Protein AF-A0A938CBX5-F1 (afdb_monomer)

Solvent-accessible surface area (backbone atoms only — not comparable to full-atom values): 7940 Å² total; per-residue (Å²): 116,63,42,60,49,99,72,68,48,83,47,62,46,67,53,64,70,50,51,52,36,43,54,50,19,51,47,23,58,72,69,73,41,91,56,31,64,64,43,28,50,55,32,32,73,77,38,77,83,42,51,68,38,34,49,53,48,29,52,55,43,58,71,64,74,46,79,85,38,49,72,57,32,52,55,31,46,55,55,33,58,74,42,48,89,66,41,46,73,64,53,50,32,51,51,51,20,57,48,33,38,75,72,68,39,58,75,55,21,28,59,34,24,50,57,31,35,74,80,38,75,66,44,60,67,40,51,54,52,22,43,53,39,21,58,77,68,65,38,66,63,60,43,70,73,108

Nearest PDB structures (foldseek):
  1nzn-assembly1_A  TM=4.904E-01  e=1.937E-01  Homo sapiens
  8xwx-assembly1_B  TM=4.840E-01  e=2.146E-01  Homo sapiens
  4rg9-assembly1_A  TM=3.947E-01  e=1.288E-01  Homo sapiens
  2c0l-assembly1_A  TM=5.883E-01  e=1.492E+00  Homo sapiens
  5u1t-assembly1_A  TM=4.684E-01  e=7.640E+00  Saccharomyces cerevisiae S288C

Foldseek 3Di:
DFDAAPLRHTFLDPDPVLRVLLNVLLVCVVVVHDCSLVSLVVSCVVPVLGLSSLLSNLLVLLVVPDPVSLVVNVVSLVSNVVNVVSGDPLSVLSSVLSVCVNVVVLVVNLVSLVVSCVVVVSPSSSVVSSLVSCVVVVVPPSNVPD

Radius of gyration: 13.96 Å; Cα contacts (8 Å, |Δi|>4): 199; chains: 1; bounding box: 35×29×39 Å

pLDDT: mean 96.56, std 3.41, range [76.19, 98.81]

Sequence (146 aa):
MALSDSRGEPTSTSNRAALDGFEKALGELNAYVGDPLATINNVISADPSFVLGHLLKAHILLLSTERGAEPELKRTVEAAEALSNAANARERGHIRAVRTWLDGHYQGTPNLLEKVLIDHPRDLLALQIGHIGDFFVGDALSLRDR

Structure (mmCIF, N/CA/C/O backbone):
data_AF-A0A938CBX5-F1
#
_entry.id   AF-A0A938CBX5-F1
#
loop_
_atom_site.group_PDB
_atom_site.id
_atom_site.type_symbol
_atom_site.label_atom_id
_atom_site.label_alt_id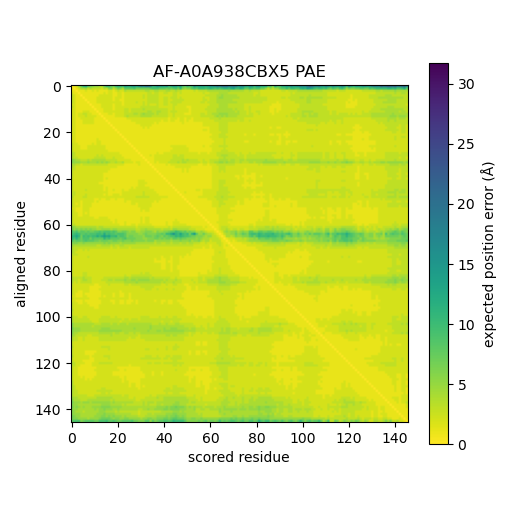
_atom_site.label_comp_id
_atom_site.label_asym_id
_atom_site.label_entity_id
_atom_site.label_seq_id
_atom_site.pdbx_PDB_ins_code
_atom_site.Cartn_x
_atom_site.Cartn_y
_atom_site.Cartn_z
_atom_site.occupancy
_atom_site.B_iso_or_equiv
_atom_site.auth_seq_id
_atom_site.auth_comp_id
_atom_site.auth_asym_id
_atom_site.auth_atom_id
_atom_site.pdbx_PDB_model_num
ATOM 1 N N . MET A 1 1 ? -15.875 -2.427 15.678 1.00 76.19 1 MET A N 1
ATOM 2 C CA . MET A 1 1 ? -16.184 -2.898 14.309 1.00 76.19 1 MET A CA 1
ATOM 3 C C . MET A 1 1 ? -15.124 -2.342 13.378 1.00 76.19 1 MET A C 1
ATOM 5 O O . MET A 1 1 ? -14.594 -1.278 13.684 1.00 76.19 1 MET A O 1
ATOM 9 N N . ALA A 1 2 ? -14.791 -3.062 12.309 1.00 91.94 2 ALA A N 1
ATOM 10 C CA . ALA A 1 2 ? -13.863 -2.563 11.303 1.00 91.94 2 ALA A CA 1
ATOM 11 C C . ALA A 1 2 ? -14.453 -1.346 10.571 1.00 91.94 2 ALA A C 1
ATOM 13 O O . ALA A 1 2 ? -15.670 -1.256 10.395 1.00 91.94 2 ALA A O 1
ATOM 14 N N . LEU A 1 3 ? -13.593 -0.408 10.186 1.00 97.50 3 LEU A N 1
ATOM 15 C CA . LEU A 1 3 ? -13.965 0.806 9.468 1.00 97.50 3 LEU A CA 1
ATOM 16 C C . LEU A 1 3 ? -13.945 0.563 7.953 1.00 97.50 3 LEU A C 1
ATOM 18 O O . LEU A 1 3 ? -13.274 -0.345 7.459 1.00 97.50 3 LEU A O 1
ATOM 22 N N . SER A 1 4 ? -14.671 1.397 7.214 1.00 98.06 4 SER A N 1
ATOM 23 C CA . SER A 1 4 ? -14.546 1.502 5.756 1.00 98.06 4 SER A CA 1
ATOM 24 C C . SER A 1 4 ? -13.780 2.767 5.397 1.00 98.06 4 SER A C 1
ATOM 26 O O . SER A 1 4 ? -13.841 3.759 6.128 1.00 98.06 4 SER A O 1
ATOM 28 N N . ASP A 1 5 ? -13.050 2.701 4.294 1.00 97.44 5 ASP A N 1
ATOM 29 C CA . ASP A 1 5 ? -12.272 3.812 3.754 1.00 97.44 5 ASP A CA 1
ATOM 30 C C . ASP A 1 5 ? -13.190 4.861 3.073 1.00 97.44 5 ASP A C 1
ATOM 32 O O . ASP A 1 5 ? -14.410 4.671 2.985 1.00 97.44 5 ASP A O 1
ATOM 36 N N . SER A 1 6 ? -12.640 5.983 2.595 1.00 97.44 6 SER A N 1
ATOM 37 C CA . SER A 1 6 ? -13.428 7.086 2.002 1.00 97.44 6 SER A CA 1
ATOM 38 C C . SER A 1 6 ? -14.217 6.685 0.747 1.00 97.44 6 SER A C 1
ATOM 40 O O . SER A 1 6 ? -15.123 7.404 0.323 1.00 97.44 6 SER A O 1
ATOM 42 N N . ARG A 1 7 ? -13.872 5.552 0.130 1.00 97.69 7 ARG A N 1
ATOM 43 C CA . ARG A 1 7 ? -14.511 4.998 -1.070 1.00 97.69 7 ARG A CA 1
ATOM 44 C C . ARG A 1 7 ? -15.529 3.901 -0.738 1.00 97.69 7 ARG A C 1
ATOM 46 O O . ARG A 1 7 ? -16.246 3.442 -1.633 1.00 97.69 7 ARG A O 1
ATOM 53 N N . GLY A 1 8 ? -15.644 3.536 0.540 1.00 97.56 8 GLY A N 1
ATOM 54 C CA . GLY A 1 8 ? -16.515 2.475 1.033 1.00 97.56 8 GLY A CA 1
ATOM 55 C C . GLY A 1 8 ? -15.887 1.083 0.966 1.00 97.56 8 GLY A C 1
ATOM 56 O O . GLY A 1 8 ? -16.610 0.103 1.137 1.00 97.56 8 GLY A O 1
ATOM 57 N N . GLU A 1 9 ? -14.578 0.974 0.727 1.00 98.12 9 GLU A N 1
ATOM 58 C CA . GLU A 1 9 ? -13.894 -0.319 0.726 1.00 98.12 9 GLU A CA 1
ATOM 59 C C . GLU A 1 9 ? -13.589 -0.773 2.164 1.00 98.12 9 GLU A C 1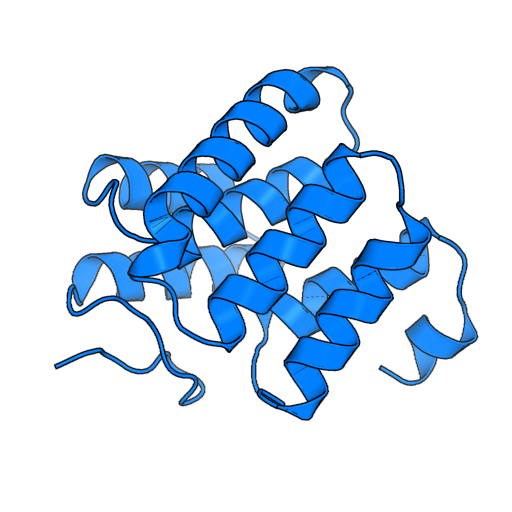
ATOM 61 O O . GLU A 1 9 ? -13.237 0.048 3.025 1.00 98.12 9 GLU A O 1
ATOM 66 N N . PRO A 1 10 ? -13.704 -2.080 2.464 1.00 97.56 10 PRO A N 1
ATOM 67 C CA . PRO A 1 10 ? -13.481 -2.587 3.806 1.00 97.56 10 PRO A CA 1
ATOM 68 C C . PRO A 1 10 ? -12.002 -2.496 4.192 1.00 97.56 10 PRO A C 1
ATOM 70 O O . PRO A 1 10 ? -11.100 -2.729 3.382 1.00 97.56 10 PRO A O 1
ATOM 73 N N . THR A 1 11 ? -11.754 -2.247 5.475 1.00 97.19 11 THR A N 1
ATOM 74 C CA . THR A 1 11 ? -10.422 -2.323 6.093 1.00 97.19 11 THR A CA 1
ATOM 75 C C . THR A 1 11 ? -10.437 -3.352 7.224 1.00 97.19 11 THR A C 1
ATOM 77 O O . THR A 1 11 ? -11.510 -3.764 7.667 1.00 97.19 11 THR A O 1
ATOM 80 N N . SER A 1 12 ? -9.276 -3.814 7.682 1.00 96.62 12 SER A N 1
ATOM 81 C CA . SER A 1 12 ? -9.161 -4.635 8.903 1.00 96.62 12 SER A CA 1
ATOM 82 C C . SER A 1 12 ? -9.073 -3.803 10.187 1.00 96.62 12 SER A C 1
ATOM 84 O O . SER A 1 12 ? -9.201 -4.344 11.285 1.00 96.62 12 SER A O 1
ATOM 86 N N . THR A 1 13 ? -8.887 -2.484 10.079 1.00 96.25 13 THR A N 1
ATOM 87 C CA . THR A 1 13 ? -8.669 -1.616 11.240 1.00 96.25 13 THR A CA 1
ATOM 88 C C . THR A 1 13 ? -9.969 -1.102 11.850 1.00 96.25 13 THR A C 1
ATOM 90 O O . THR A 1 13 ? -10.941 -0.795 11.161 1.00 96.25 13 THR A O 1
ATOM 93 N N . SER A 1 14 ? -9.973 -0.947 13.172 1.00 96.94 14 SER A N 1
ATOM 94 C CA . SER A 1 14 ? -10.965 -0.150 13.902 1.00 96.94 14 SER A CA 1
ATOM 95 C C . SER A 1 14 ? -10.414 1.202 14.372 1.00 96.94 14 SER A C 1
ATOM 97 O O . SER A 1 14 ? -11.111 1.940 15.066 1.00 96.94 14 SER A O 1
ATOM 99 N N . ASN A 1 15 ? -9.161 1.523 14.035 1.00 97.75 15 ASN A N 1
ATOM 100 C CA . ASN A 1 15 ? -8.472 2.736 14.456 1.00 97.75 15 ASN A CA 1
ATOM 101 C C . ASN A 1 15 ? -8.700 3.868 13.443 1.00 97.75 15 ASN A C 1
ATOM 103 O O . ASN A 1 15 ? -8.166 3.858 12.332 1.00 97.75 15 ASN A O 1
ATOM 107 N N . ARG A 1 16 ? -9.491 4.870 13.842 1.00 97.75 16 ARG A N 1
ATOM 108 C CA . ARG A 1 16 ? -9.840 6.019 12.993 1.00 97.75 16 ARG A CA 1
ATOM 109 C C . ARG A 1 16 ? -8.614 6.833 12.580 1.00 97.75 16 ARG A C 1
ATOM 111 O O . ARG A 1 16 ? -8.505 7.177 11.411 1.00 97.75 16 ARG A O 1
ATOM 118 N N . ALA A 1 17 ? -7.687 7.083 13.505 1.00 98.31 17 ALA A N 1
ATOM 119 C CA . ALA A 1 17 ? -6.503 7.896 13.236 1.00 98.31 17 ALA A CA 1
ATOM 120 C C . ALA A 1 17 ? -5.562 7.225 12.224 1.00 98.31 17 ALA A C 1
ATOM 122 O O . ALA A 1 17 ? -5.027 7.897 11.344 1.00 98.31 17 ALA A O 1
ATOM 123 N N . ALA A 1 18 ? -5.404 5.898 12.310 1.00 98.38 18 ALA A N 1
ATOM 124 C CA . ALA A 1 18 ? -4.622 5.143 11.335 1.00 98.38 18 ALA A CA 1
ATOM 125 C C . ALA A 1 18 ? -5.245 5.222 9.933 1.00 98.38 18 ALA A C 1
ATOM 127 O O . ALA A 1 18 ? -4.545 5.472 8.952 1.00 98.38 18 ALA A O 1
ATOM 128 N N . LEU A 1 19 ? -6.572 5.080 9.849 1.00 98.62 19 LEU A N 1
ATOM 129 C CA . LEU A 1 19 ? -7.289 5.177 8.583 1.00 98.62 19 LEU A CA 1
ATOM 130 C C . LEU A 1 19 ? -7.254 6.599 7.996 1.00 98.62 19 LEU A C 1
ATOM 132 O O . LEU A 1 19 ? -7.028 6.745 6.803 1.00 98.62 19 LEU A O 1
ATOM 136 N N . ASP A 1 20 ? -7.389 7.648 8.809 1.00 98.62 20 ASP A N 1
ATOM 137 C CA . ASP A 1 20 ? -7.256 9.036 8.336 1.00 98.62 20 ASP A CA 1
ATOM 138 C C . ASP A 1 20 ? -5.850 9.339 7.805 1.00 98.62 20 ASP A C 1
ATOM 140 O O . ASP A 1 20 ? -5.688 9.988 6.769 1.00 98.62 20 ASP A O 1
ATOM 144 N N . GLY A 1 21 ? -4.819 8.829 8.482 1.00 98.69 21 GLY A N 1
ATOM 145 C CA . GLY A 1 21 ? -3.444 8.946 8.011 1.00 98.69 21 GLY A CA 1
ATOM 146 C C . GLY A 1 21 ? -3.190 8.177 6.710 1.00 98.69 21 GLY A C 1
ATOM 147 O O . GLY A 1 21 ? -2.489 8.683 5.833 1.00 98.69 21 GLY A O 1
ATOM 148 N N . PHE A 1 22 ? -3.795 6.996 6.547 1.00 98.75 22 PHE A N 1
ATOM 149 C CA . PHE A 1 22 ? -3.778 6.254 5.284 1.00 98.75 22 PHE A CA 1
ATOM 150 C C . PHE A 1 22 ? -4.449 7.021 4.152 1.00 98.75 22 PHE A C 1
ATOM 152 O O . PHE A 1 22 ? -3.866 7.137 3.082 1.00 98.75 22 PHE A O 1
ATOM 159 N N . GLU A 1 23 ? -5.639 7.575 4.383 1.00 98.69 23 GLU A N 1
ATOM 160 C CA . GLU A 1 23 ? -6.366 8.361 3.380 1.00 98.69 23 GLU A CA 1
ATOM 161 C C . GLU A 1 23 ? -5.556 9.575 2.925 1.00 98.69 23 GLU A C 1
ATOM 163 O O . GLU A 1 23 ? -5.474 9.856 1.728 1.00 98.69 23 GLU A O 1
ATOM 168 N N . LYS A 1 24 ? -4.890 10.248 3.871 1.00 98.75 24 LYS A N 1
ATOM 169 C CA . LYS A 1 24 ? -3.963 11.336 3.564 1.00 98.75 24 LYS A CA 1
ATOM 170 C C . LYS A 1 24 ? -2.799 10.854 2.691 1.00 98.75 24 LYS A C 1
ATOM 172 O O . LYS A 1 24 ? -2.579 11.427 1.627 1.00 98.75 24 LYS A O 1
ATOM 177 N N . ALA A 1 25 ? -2.082 9.810 3.111 1.00 98.81 25 ALA A N 1
ATOM 178 C CA . ALA A 1 25 ? -0.932 9.287 2.370 1.00 98.81 25 ALA A CA 1
ATOM 179 C C . ALA A 1 25 ? -1.324 8.749 0.980 1.00 98.81 25 ALA A C 1
ATOM 181 O O . ALA A 1 25 ? -0.600 8.940 0.005 1.00 98.81 25 ALA A O 1
ATOM 182 N N . LEU A 1 26 ? -2.490 8.110 0.863 1.00 98.62 26 LEU A N 1
ATOM 183 C CA . LEU A 1 26 ? -3.031 7.642 -0.411 1.00 98.62 26 LEU A CA 1
ATOM 184 C C . LEU A 1 26 ? -3.396 8.819 -1.326 1.00 98.62 26 LEU A C 1
ATOM 186 O O . LEU A 1 26 ? -3.132 8.759 -2.522 1.00 98.62 26 LEU A O 1
ATOM 190 N N . GLY A 1 27 ? -3.959 9.898 -0.777 1.00 98.62 27 GLY A N 1
ATOM 191 C CA . GLY A 1 27 ? -4.217 11.134 -1.519 1.00 98.62 27 GLY A CA 1
ATOM 192 C C . GLY A 1 27 ? -2.935 11.810 -2.015 1.00 98.62 27 GLY A C 1
ATOM 193 O O . GLY A 1 27 ? -2.873 12.220 -3.171 1.00 98.62 27 GLY A O 1
ATOM 194 N N . GLU A 1 28 ? -1.900 11.872 -1.174 1.00 98.69 28 GLU A N 1
ATOM 195 C CA . GLU A 1 28 ? -0.562 12.373 -1.525 1.00 98.69 28 GLU A CA 1
ATOM 196 C C . GLU A 1 28 ? 0.058 11.567 -2.676 1.00 98.69 28 GLU A C 1
ATOM 198 O O . GLU A 1 28 ? 0.477 12.144 -3.682 1.00 98.69 28 GLU A O 1
ATOM 203 N N . LEU A 1 29 ? 0.030 10.232 -2.581 1.00 98.19 29 LEU A N 1
ATOM 204 C CA . LEU A 1 29 ? 0.482 9.340 -3.651 1.00 98.19 29 LEU A CA 1
ATOM 205 C C . LEU A 1 29 ? -0.330 9.532 -4.939 1.00 98.19 29 LEU A C 1
ATOM 207 O O . LEU A 1 29 ? 0.237 9.553 -6.029 1.00 98.19 29 LEU A O 1
ATOM 211 N N . ASN A 1 30 ? -1.651 9.669 -4.831 1.00 97.31 30 ASN A N 1
ATOM 212 C CA . ASN A 1 30 ? -2.533 9.785 -5.988 1.00 97.31 30 ASN A CA 1
ATOM 213 C C . ASN A 1 30 ? -2.386 11.099 -6.745 1.00 97.31 30 ASN A C 1
ATOM 215 O O . ASN A 1 30 ? -2.395 11.106 -7.974 1.00 97.31 30 ASN A O 1
ATOM 219 N N . ALA A 1 31 ? -2.207 12.196 -6.019 1.00 97.56 31 ALA A N 1
ATOM 220 C CA . ALA A 1 31 ? -1.979 13.504 -6.611 1.00 97.56 31 ALA A CA 1
ATOM 221 C C . ALA A 1 31 ? -0.501 13.760 -6.958 1.00 97.56 31 ALA A C 1
ATOM 223 O O . ALA A 1 31 ? -0.201 14.799 -7.543 1.00 97.56 31 ALA A O 1
ATOM 224 N N . TYR A 1 32 ? 0.410 12.839 -6.616 1.00 96.12 32 TYR A N 1
ATOM 225 C CA . TYR A 1 32 ? 1.862 13.015 -6.737 1.00 96.12 32 TYR A CA 1
ATOM 226 C C . TYR A 1 32 ? 2.366 14.285 -6.021 1.00 96.12 32 TYR A C 1
ATOM 228 O O . TYR A 1 32 ? 3.171 15.047 -6.557 1.00 96.12 32 TYR A O 1
ATOM 236 N N . VAL A 1 33 ? 1.879 14.525 -4.799 1.00 97.31 33 VAL A N 1
ATOM 237 C CA . VAL A 1 33 ? 2.238 15.687 -3.965 1.00 97.31 33 VAL A CA 1
ATOM 238 C C . VAL A 1 33 ? 2.677 15.258 -2.569 1.00 97.31 33 VAL A C 1
ATOM 240 O O . VAL A 1 33 ? 2.296 14.198 -2.082 1.00 97.31 33 VAL A O 1
ATOM 243 N N . GLY A 1 34 ? 3.425 16.124 -1.884 1.00 96.62 34 GLY A N 1
ATOM 244 C CA . GLY A 1 34 ? 3.843 15.880 -0.503 1.00 96.62 34 GLY A CA 1
ATOM 245 C C . GLY A 1 34 ? 4.862 14.745 -0.375 1.00 96.62 34 GLY A C 1
ATOM 246 O O . GLY A 1 34 ? 5.681 14.538 -1.268 1.00 96.62 34 GLY A O 1
ATOM 247 N N . ASP A 1 35 ? 4.819 14.045 0.761 1.00 97.56 35 ASP A N 1
ATOM 248 C CA . ASP A 1 35 ? 5.684 12.901 1.071 1.00 97.56 35 ASP A CA 1
ATOM 249 C C . ASP A 1 35 ? 4.836 11.748 1.646 1.00 97.56 35 ASP A C 1
ATOM 251 O O . ASP A 1 35 ? 4.732 11.588 2.871 1.00 97.56 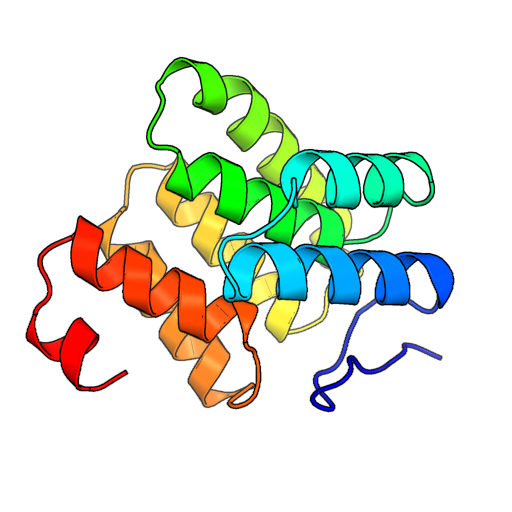35 ASP A O 1
ATOM 255 N N . PRO A 1 36 ? 4.204 10.937 0.774 1.00 97.88 36 PRO A N 1
ATOM 256 C CA . PRO A 1 36 ? 3.338 9.847 1.214 1.00 97.88 36 PRO A CA 1
ATOM 257 C C . PRO A 1 36 ? 4.096 8.786 2.021 1.00 97.88 36 PRO A C 1
ATOM 259 O O . PRO A 1 36 ? 3.502 8.132 2.881 1.00 97.88 36 PRO A O 1
ATOM 262 N N . LEU A 1 37 ? 5.409 8.630 1.797 1.00 97.69 37 LEU A N 1
ATOM 263 C CA . LEU A 1 37 ? 6.239 7.677 2.530 1.00 97.69 37 LEU A CA 1
ATOM 264 C C . LEU A 1 37 ? 6.461 8.138 3.977 1.00 97.69 37 LEU A C 1
ATOM 266 O O . LEU A 1 37 ? 6.317 7.339 4.906 1.00 97.69 37 LEU A O 1
ATOM 270 N N . ALA A 1 38 ? 6.769 9.417 4.196 1.00 98.38 38 ALA A N 1
ATOM 271 C CA . ALA A 1 38 ? 6.864 9.973 5.543 1.00 98.38 38 ALA A CA 1
ATOM 272 C C . ALA A 1 38 ? 5.512 9.924 6.270 1.00 98.38 38 ALA A C 1
ATOM 274 O O . ALA A 1 38 ? 5.454 9.498 7.429 1.00 98.38 38 ALA A O 1
ATOM 275 N N . THR A 1 39 ? 4.418 10.288 5.590 1.00 98.69 39 THR A N 1
ATOM 276 C CA . THR A 1 39 ? 3.069 10.230 6.173 1.00 98.69 39 THR A CA 1
ATOM 277 C C . THR A 1 39 ? 2.721 8.807 6.614 1.00 98.69 39 THR A C 1
ATOM 279 O O . THR A 1 39 ? 2.333 8.610 7.769 1.00 98.69 39 THR A O 1
ATOM 282 N N . ILE A 1 40 ? 2.913 7.800 5.754 1.00 98.69 40 ILE A N 1
ATOM 283 C CA . ILE A 1 40 ? 2.546 6.420 6.097 1.00 98.69 40 ILE A CA 1
ATOM 284 C C . ILE A 1 40 ? 3.476 5.794 7.143 1.00 98.69 40 ILE A C 1
ATOM 286 O O . ILE A 1 40 ? 3.013 5.026 7.985 1.00 98.69 40 ILE A O 1
ATOM 290 N N . ASN A 1 41 ? 4.762 6.160 7.172 1.00 98.62 41 ASN A N 1
ATOM 291 C CA . ASN A 1 41 ? 5.681 5.706 8.221 1.00 98.62 41 ASN A CA 1
ATOM 292 C C . ASN A 1 41 ? 5.249 6.193 9.612 1.00 98.62 41 ASN A C 1
ATOM 294 O O . ASN A 1 41 ? 5.322 5.425 10.575 1.00 98.62 41 ASN A O 1
ATOM 298 N N . ASN A 1 42 ? 4.757 7.431 9.727 1.00 98.62 42 ASN A N 1
ATOM 299 C CA . ASN A 1 42 ? 4.221 7.947 10.990 1.00 98.62 42 ASN A CA 1
ATOM 300 C C . ASN A 1 42 ? 2.988 7.156 11.446 1.00 98.62 42 ASN A C 1
ATOM 302 O O . ASN A 1 42 ? 2.865 6.834 12.628 1.00 98.62 42 ASN A O 1
ATOM 306 N N . VAL A 1 43 ? 2.108 6.792 10.508 1.00 98.69 43 VAL A N 1
ATOM 307 C CA . VAL A 1 43 ? 0.929 5.961 10.791 1.00 98.69 43 VAL A CA 1
ATOM 308 C C . VAL A 1 43 ? 1.336 4.576 11.289 1.00 98.69 43 VAL A C 1
ATOM 310 O O . VAL A 1 43 ? 0.864 4.155 12.339 1.00 98.69 43 VAL A O 1
ATOM 313 N N . ILE A 1 44 ? 2.245 3.894 10.585 1.00 98.56 44 ILE A N 1
ATOM 314 C CA . ILE A 1 44 ? 2.739 2.562 10.974 1.00 98.56 44 ILE A CA 1
ATOM 315 C C . ILE A 1 44 ? 3.437 2.612 12.338 1.00 98.56 44 ILE A C 1
ATOM 317 O O . ILE A 1 44 ? 3.301 1.693 13.138 1.00 98.56 44 ILE A O 1
ATOM 321 N N . SER A 1 45 ? 4.172 3.688 12.626 1.00 98.38 45 SER A N 1
ATOM 322 C CA . SER A 1 45 ? 4.851 3.852 13.918 1.00 98.38 45 SER A CA 1
ATOM 323 C C . SER A 1 45 ? 3.858 3.985 15.076 1.00 98.38 45 SER A C 1
ATOM 325 O O . SER A 1 45 ? 4.125 3.495 16.172 1.00 98.38 45 SER A O 1
ATOM 327 N N . ALA A 1 46 ? 2.712 4.630 14.839 1.00 98.19 46 ALA A N 1
ATOM 328 C CA . ALA A 1 46 ? 1.640 4.772 15.822 1.00 98.19 46 ALA A CA 1
ATOM 329 C C . ALA A 1 46 ? 0.748 3.519 15.928 1.00 98.19 46 ALA A C 1
ATOM 331 O O . ALA A 1 46 ? 0.239 3.226 17.009 1.00 98.19 46 ALA A O 1
ATOM 332 N N . ASP A 1 47 ? 0.561 2.784 14.829 1.00 98.06 47 ASP A N 1
ATOM 333 C CA . ASP A 1 47 ? -0.224 1.548 14.770 1.00 98.06 47 ASP A CA 1
ATOM 334 C C . ASP A 1 47 ? 0.477 0.481 13.904 1.00 98.06 47 ASP A C 1
ATOM 336 O O . ASP A 1 47 ? 0.161 0.315 12.720 1.00 98.06 47 ASP A O 1
ATOM 340 N N . PRO A 1 48 ? 1.422 -0.288 14.482 1.00 97.81 48 PRO A N 1
ATOM 341 C CA . PRO A 1 48 ? 2.169 -1.305 13.741 1.00 97.81 48 PRO A CA 1
ATOM 342 C C . PRO A 1 48 ? 1.306 -2.457 13.220 1.00 97.81 48 PRO A C 1
ATOM 344 O O . PRO A 1 48 ? 1.753 -3.201 12.347 1.00 97.81 48 PRO A O 1
ATOM 347 N N . SER A 1 49 ? 0.088 -2.618 13.749 1.00 97.06 49 SER A N 1
ATOM 348 C CA . SER A 1 49 ? -0.858 -3.668 13.350 1.00 97.06 49 SER A CA 1
ATOM 349 C C . SER A 1 49 ? -1.687 -3.303 12.115 1.00 97.06 49 SER A C 1
ATOM 351 O O . SER A 1 49 ? -2.458 -4.123 11.613 1.00 97.06 49 SER A O 1
ATOM 353 N N . PHE A 1 50 ? -1.531 -2.081 11.602 1.00 98.00 50 PHE A N 1
ATOM 354 C CA . PHE A 1 50 ? -2.330 -1.572 10.502 1.00 98.00 50 PHE A CA 1
ATOM 355 C C . PHE A 1 50 ? -1.847 -2.083 9.134 1.00 98.00 50 PHE A C 1
ATOM 357 O O . PHE A 1 50 ? -0.905 -1.561 8.535 1.00 98.00 50 PHE A O 1
ATOM 364 N N . VAL A 1 51 ? -2.546 -3.099 8.617 1.00 98.25 51 VAL A N 1
ATOM 365 C CA . VAL A 1 51 ? -2.193 -3.830 7.386 1.00 98.25 51 VAL A CA 1
ATOM 366 C C . VAL A 1 51 ? -2.069 -2.914 6.164 1.00 98.25 51 VAL A C 1
ATOM 368 O O . VAL A 1 51 ? -1.041 -2.933 5.489 1.00 98.25 51 VAL A O 1
ATOM 371 N N . LEU A 1 52 ? -3.079 -2.078 5.887 1.00 98.12 52 LEU A N 1
ATOM 372 C CA . LEU A 1 52 ? -3.055 -1.160 4.737 1.00 98.12 52 LEU A CA 1
ATOM 373 C C . LEU A 1 52 ? -1.909 -0.143 4.802 1.00 98.12 52 LEU A C 1
ATOM 375 O O . LEU A 1 52 ? -1.425 0.286 3.756 1.00 98.12 52 LEU A O 1
ATOM 379 N N . GLY A 1 53 ? -1.434 0.199 6.003 1.00 98.44 53 GLY A N 1
ATOM 380 C CA . GLY A 1 53 ? -0.258 1.046 6.181 1.00 98.44 53 GLY A CA 1
ATOM 381 C C . GLY A 1 53 ? 0.990 0.414 5.574 1.00 98.44 53 GLY A C 1
ATOM 382 O O . GLY A 1 53 ? 1.636 1.009 4.708 1.00 98.44 53 GLY A O 1
ATOM 383 N N . HIS A 1 54 ? 1.286 -0.828 5.969 1.00 98.75 54 HIS A N 1
ATOM 384 C CA . HIS A 1 54 ? 2.408 -1.591 5.410 1.00 98.75 54 HIS A CA 1
ATOM 385 C C . HIS A 1 54 ? 2.254 -1.821 3.906 1.00 98.75 54 HIS A C 1
ATOM 387 O O . HIS A 1 54 ? 3.227 -1.699 3.168 1.00 98.75 54 HIS A O 1
ATOM 393 N N . LEU A 1 55 ? 1.037 -2.091 3.429 1.00 98.69 55 LEU A N 1
ATOM 394 C CA . LEU A 1 55 ? 0.779 -2.293 2.002 1.00 98.69 55 LEU A CA 1
ATOM 395 C C . LEU A 1 55 ? 1.033 -1.032 1.173 1.00 98.69 55 LEU A C 1
ATOM 397 O O . LEU A 1 55 ? 1.711 -1.115 0.152 1.00 98.69 55 LEU A O 1
ATOM 401 N N . LEU A 1 56 ? 0.550 0.135 1.613 1.00 98.69 56 LEU A N 1
ATOM 402 C CA . LEU A 1 56 ? 0.826 1.404 0.934 1.00 98.69 56 LEU A CA 1
ATOM 403 C C . LEU A 1 56 ? 2.331 1.691 0.901 1.00 98.69 56 LEU A C 1
ATOM 405 O O . LEU A 1 56 ? 2.870 2.011 -0.156 1.00 98.69 56 LEU A O 1
ATOM 409 N N . LYS A 1 57 ? 3.024 1.507 2.031 1.00 98.69 57 LYS A N 1
ATOM 410 C CA . LYS A 1 57 ? 4.483 1.649 2.096 1.00 98.69 57 LYS A CA 1
ATOM 411 C C . LYS A 1 57 ? 5.194 0.705 1.121 1.00 98.69 57 LYS A C 1
ATOM 413 O O . LYS A 1 57 ? 6.075 1.150 0.391 1.00 98.69 57 LYS A O 1
ATOM 418 N N . ALA A 1 58 ? 4.810 -0.571 1.088 1.00 98.31 58 ALA A N 1
ATOM 419 C CA . ALA A 1 58 ? 5.398 -1.557 0.186 1.00 98.31 58 ALA A CA 1
ATOM 420 C C . ALA A 1 58 ? 5.198 -1.165 -1.286 1.00 98.31 58 ALA A C 1
ATOM 422 O O . ALA A 1 58 ? 6.153 -1.215 -2.055 1.00 98.31 58 ALA A O 1
ATOM 423 N N . HIS A 1 59 ? 4.004 -0.701 -1.665 1.00 97.94 59 HIS A N 1
ATOM 424 C CA . HIS A 1 59 ? 3.744 -0.209 -3.022 1.00 97.94 59 HIS A CA 1
ATOM 425 C C . HIS A 1 59 ? 4.572 1.035 -3.369 1.00 97.94 59 HIS A C 1
ATOM 427 O O . HIS A 1 59 ? 5.120 1.103 -4.462 1.00 97.94 59 HIS A O 1
ATOM 433 N N . ILE A 1 60 ? 4.745 1.988 -2.448 1.00 97.25 60 ILE A N 1
ATOM 434 C CA . ILE A 1 60 ? 5.605 3.164 -2.686 1.00 97.25 60 ILE A CA 1
ATOM 435 C C . ILE A 1 60 ? 7.071 2.746 -2.900 1.00 97.25 60 ILE A C 1
ATOM 437 O O . ILE A 1 60 ? 7.718 3.224 -3.830 1.00 97.25 60 ILE A O 1
ATOM 441 N N . LEU A 1 61 ? 7.592 1.834 -2.071 1.00 96.31 61 LEU A N 1
ATOM 442 C CA . LEU A 1 61 ? 8.962 1.315 -2.204 1.00 96.31 61 LEU A CA 1
ATOM 443 C C . LEU A 1 61 ? 9.155 0.520 -3.499 1.00 96.31 61 LEU A C 1
ATOM 445 O O . LEU A 1 61 ? 10.216 0.573 -4.109 1.00 96.31 61 LEU A O 1
ATOM 449 N N . LEU A 1 62 ? 8.122 -0.204 -3.926 1.00 93.62 62 LEU A N 1
ATOM 450 C CA . LEU A 1 62 ? 8.093 -0.913 -5.197 1.00 93.62 62 LEU A CA 1
ATOM 451 C C . LEU A 1 62 ? 8.205 0.066 -6.375 1.00 93.62 62 LEU A C 1
ATOM 453 O O . LEU A 1 62 ? 9.007 -0.157 -7.282 1.00 93.62 62 LEU A O 1
ATOM 457 N N . LEU A 1 63 ? 7.454 1.172 -6.333 1.00 89.75 63 LEU A N 1
ATOM 458 C CA . LEU A 1 63 ? 7.452 2.194 -7.381 1.00 89.75 63 LEU A CA 1
ATOM 459 C C . LEU A 1 63 ? 8.773 2.961 -7.520 1.00 89.75 63 LEU A C 1
ATOM 461 O O . LEU A 1 63 ? 9.030 3.496 -8.597 1.00 89.75 63 LEU A O 1
ATOM 465 N N . SER A 1 64 ? 9.612 3.029 -6.478 1.00 85.19 64 SER A N 1
ATOM 466 C CA . SER A 1 64 ? 10.903 3.724 -6.590 1.00 85.19 64 SER A CA 1
ATOM 467 C C . SER A 1 64 ? 11.858 3.008 -7.545 1.00 85.19 64 SER A C 1
ATOM 469 O O . SER A 1 64 ? 12.702 3.646 -8.167 1.00 85.19 64 SER A O 1
ATOM 471 N N . THR A 1 65 ? 11.720 1.685 -7.702 1.00 79.81 65 THR A N 1
ATOM 472 C CA . THR A 1 65 ? 12.614 0.829 -8.507 1.00 79.81 65 THR A CA 1
ATOM 473 C C . THR A 1 65 ? 14.101 0.946 -8.129 1.00 79.81 65 THR A C 1
ATOM 475 O O . THR A 1 65 ? 14.994 0.544 -8.878 1.00 79.81 65 THR A O 1
ATOM 478 N N . GLU A 1 66 ? 14.393 1.462 -6.934 1.00 85.44 66 GLU A N 1
ATOM 479 C CA . GLU A 1 66 ? 15.751 1.648 -6.439 1.00 85.44 66 GLU A CA 1
ATOM 480 C C . GLU A 1 66 ? 16.245 0.382 -5.735 1.00 85.44 66 GLU A C 1
ATOM 482 O O . GLU A 1 66 ? 15.639 -0.083 -4.770 1.00 85.44 66 GLU A O 1
ATOM 487 N N . ARG A 1 67 ? 17.415 -0.142 -6.129 1.00 83.44 67 ARG A N 1
ATOM 488 C CA . ARG A 1 67 ? 18.013 -1.315 -5.451 1.00 83.44 67 ARG A CA 1
ATOM 489 C C . ARG A 1 67 ? 18.218 -1.097 -3.948 1.00 83.44 67 ARG A C 1
ATOM 491 O O . ARG A 1 67 ? 18.140 -2.041 -3.172 1.00 83.44 67 ARG A O 1
ATOM 498 N N . GLY A 1 68 ? 18.470 0.145 -3.529 1.00 90.38 68 GLY A N 1
ATOM 499 C CA . GLY A 1 68 ? 18.625 0.498 -2.115 1.00 90.38 68 GLY A CA 1
ATOM 500 C C . GLY A 1 68 ? 17.349 0.313 -1.284 1.00 90.38 68 GLY A C 1
ATOM 501 O O . GLY A 1 68 ? 17.445 0.135 -0.071 1.00 90.38 68 GLY A O 1
ATOM 502 N N . ALA A 1 69 ? 16.173 0.306 -1.918 1.00 91.50 69 ALA A N 1
ATOM 503 C CA . ALA A 1 69 ? 14.886 0.136 -1.250 1.00 91.50 69 ALA A CA 1
ATOM 504 C C . ALA A 1 69 ? 14.531 -1.339 -0.988 1.00 91.50 69 ALA A C 1
ATOM 506 O O . ALA A 1 69 ? 13.708 -1.618 -0.117 1.00 91.50 69 ALA A O 1
ATOM 507 N N . GLU A 1 70 ? 15.164 -2.293 -1.679 1.00 92.62 70 GLU A N 1
ATOM 508 C CA . GLU A 1 70 ? 14.830 -3.724 -1.607 1.00 92.62 70 GLU A CA 1
ATOM 509 C C . GLU A 1 70 ? 14.873 -4.306 -0.175 1.00 92.62 70 GLU A C 1
ATOM 511 O O . GLU A 1 70 ? 13.923 -4.995 0.212 1.00 92.62 70 GLU A O 1
ATOM 516 N N . PRO A 1 71 ? 15.871 -3.993 0.684 1.00 96.00 71 PRO A N 1
ATOM 517 C CA . PRO A 1 71 ? 15.875 -4.479 2.065 1.00 96.00 71 PRO A CA 1
ATOM 518 C C . PRO A 1 71 ? 14.729 -3.922 2.922 1.00 96.00 71 PRO A C 1
ATOM 520 O O . PRO A 1 71 ? 14.277 -4.581 3.859 1.00 96.00 71 PRO A O 1
ATOM 523 N N . GLU A 1 72 ? 14.280 -2.692 2.663 1.00 96.81 72 GLU A N 1
ATOM 524 C CA . GLU A 1 72 ? 13.123 -2.095 3.347 1.00 96.81 72 GLU A CA 1
ATOM 525 C C . GLU A 1 72 ? 11.808 -2.662 2.803 1.00 96.81 72 GLU A C 1
ATOM 527 O O . GLU A 1 72 ? 10.911 -2.976 3.589 1.00 96.81 72 GLU A O 1
ATOM 532 N N . LEU A 1 73 ? 11.712 -2.859 1.484 1.00 96.69 73 LEU A N 1
ATOM 533 C CA . LEU A 1 73 ? 10.568 -3.501 0.846 1.00 96.69 73 LEU A CA 1
ATOM 534 C C . LEU A 1 73 ? 10.360 -4.898 1.428 1.00 96.69 73 LEU A C 1
ATOM 536 O O . LEU A 1 73 ? 9.266 -5.197 1.897 1.00 96.69 73 LEU A O 1
ATOM 540 N N . LYS A 1 74 ? 11.420 -5.713 1.488 1.00 97.81 74 LYS A N 1
ATOM 541 C CA . LYS A 1 74 ? 11.367 -7.057 2.071 1.00 97.81 74 LYS A CA 1
ATOM 542 C C . LYS A 1 74 ? 10.817 -7.042 3.497 1.00 97.81 74 LYS A C 1
ATOM 544 O O . LYS A 1 74 ? 9.849 -7.743 3.777 1.00 97.81 74 LYS A O 1
ATOM 549 N N . ARG A 1 75 ? 11.376 -6.196 4.369 1.00 98.31 75 ARG A N 1
ATOM 550 C CA . ARG A 1 75 ? 10.913 -6.054 5.762 1.00 98.31 75 ARG A CA 1
ATOM 551 C C . ARG A 1 75 ? 9.450 -5.619 5.845 1.00 98.31 75 ARG A C 1
ATOM 553 O O . ARG A 1 75 ? 8.712 -6.113 6.690 1.00 98.31 75 ARG A O 1
ATOM 560 N N . THR A 1 76 ? 9.029 -4.711 4.968 1.00 98.31 76 THR A N 1
ATOM 561 C CA . THR A 1 76 ? 7.649 -4.207 4.934 1.00 98.31 76 THR A CA 1
ATOM 562 C C . THR A 1 76 ? 6.665 -5.283 4.460 1.00 98.31 76 THR A C 1
ATOM 564 O O . THR A 1 76 ? 5.592 -5.431 5.042 1.00 98.31 76 THR A O 1
ATOM 567 N N . VAL A 1 77 ? 7.031 -6.070 3.442 1.00 98.38 77 VAL A N 1
ATOM 568 C CA . VAL A 1 77 ? 6.222 -7.201 2.955 1.00 98.38 77 VAL A CA 1
ATOM 569 C C . VAL A 1 77 ? 6.084 -8.269 4.038 1.00 98.38 77 VAL A C 1
ATOM 571 O O . VAL A 1 77 ? 4.965 -8.675 4.339 1.00 98.38 77 VAL A O 1
ATOM 574 N N . GLU A 1 78 ? 7.185 -8.659 4.684 1.00 98.56 78 GLU A N 1
ATOM 575 C CA . GLU A 1 78 ? 7.174 -9.646 5.774 1.00 98.56 78 GLU A CA 1
ATOM 576 C C . GLU A 1 78 ? 6.308 -9.178 6.961 1.00 98.56 78 GLU A C 1
ATOM 578 O O . GLU A 1 78 ? 5.568 -9.972 7.546 1.00 98.56 78 GLU A O 1
ATOM 583 N N . ALA A 1 79 ? 6.332 -7.879 7.287 1.00 98.44 79 ALA A N 1
ATOM 584 C CA . ALA A 1 79 ? 5.460 -7.301 8.309 1.00 98.44 79 ALA A CA 1
ATOM 585 C C . ALA A 1 79 ? 3.971 -7.377 7.923 1.00 98.44 79 ALA A C 1
ATOM 587 O O . ALA A 1 79 ? 3.140 -7.741 8.756 1.00 98.44 79 ALA A O 1
ATOM 588 N N . ALA A 1 80 ? 3.623 -7.090 6.665 1.00 98.25 80 ALA A N 1
ATOM 589 C CA . ALA A 1 80 ? 2.250 -7.232 6.177 1.00 98.25 80 ALA A CA 1
ATOM 590 C C . ALA A 1 80 ? 1.786 -8.703 6.172 1.00 98.25 80 ALA A C 1
ATOM 592 O O . ALA A 1 80 ? 0.656 -8.999 6.567 1.00 98.25 80 ALA A O 1
ATOM 593 N N . GLU A 1 81 ? 2.657 -9.635 5.776 1.00 98.50 81 GLU A N 1
ATOM 594 C CA . GLU A 1 81 ? 2.384 -11.078 5.775 1.00 98.50 81 GLU A CA 1
ATOM 595 C C . GLU A 1 81 ? 2.136 -11.623 7.186 1.00 98.50 81 GLU A C 1
ATOM 597 O O . GLU A 1 81 ? 1.206 -12.412 7.386 1.00 98.50 81 GLU A O 1
ATOM 602 N N . ALA A 1 82 ? 2.894 -11.156 8.181 1.00 98.38 82 ALA A N 1
ATOM 603 C CA . ALA A 1 82 ? 2.693 -11.525 9.583 1.00 98.38 82 ALA A CA 1
ATOM 604 C C . ALA A 1 82 ? 1.303 -11.121 10.118 1.00 98.38 82 ALA A C 1
ATOM 606 O O . ALA A 1 82 ? 0.778 -11.760 11.031 1.00 98.38 82 ALA A O 1
ATOM 607 N N . LEU A 1 83 ? 0.679 -10.099 9.524 1.00 97.75 83 LEU A N 1
ATOM 608 C CA . LEU A 1 83 ? -0.659 -9.614 9.877 1.00 97.75 83 LEU A CA 1
ATOM 609 C C . LEU A 1 83 ? -1.782 -10.248 9.031 1.00 97.75 83 LEU A C 1
ATOM 611 O O . LEU A 1 83 ? -2.957 -9.927 9.219 1.00 97.75 83 LEU A O 1
ATOM 615 N N . SER A 1 84 ? -1.461 -11.177 8.123 1.00 95.88 84 SER A N 1
ATOM 616 C CA . SER A 1 84 ? -2.409 -11.758 7.155 1.00 95.88 84 SER A CA 1
ATOM 617 C C . SER A 1 84 ? -3.643 -12.429 7.774 1.00 95.88 84 SER A C 1
ATOM 619 O O . SER A 1 84 ? -4.704 -12.440 7.149 1.00 95.88 84 SER A O 1
ATOM 621 N N . ASN A 1 85 ? -3.541 -12.934 9.008 1.00 95.69 85 ASN A N 1
ATOM 622 C CA . ASN A 1 85 ? -4.670 -13.519 9.741 1.00 95.69 85 ASN A CA 1
ATOM 623 C C . ASN A 1 85 ? -5.743 -12.486 10.124 1.00 95.69 85 ASN A C 1
ATOM 625 O O . ASN A 1 85 ? -6.914 -12.839 10.239 1.00 95.69 85 ASN A O 1
ATOM 629 N N . ALA A 1 86 ? -5.351 -11.225 10.326 1.00 94.62 86 ALA A N 1
ATOM 630 C CA . ALA A 1 86 ? -6.269 -10.120 10.602 1.00 94.62 86 ALA A CA 1
ATOM 631 C C . ALA A 1 86 ? -6.739 -9.416 9.317 1.00 94.62 86 ALA A C 1
ATOM 633 O O . ALA A 1 86 ? -7.739 -8.700 9.338 1.00 94.62 86 ALA A O 1
ATOM 634 N N . ALA A 1 87 ? -6.031 -9.628 8.204 1.00 97.56 87 ALA A N 1
ATOM 635 C CA . ALA A 1 87 ? -6.304 -8.978 6.933 1.00 97.56 87 ALA A CA 1
ATOM 636 C C . ALA A 1 87 ? -7.617 -9.465 6.301 1.00 97.56 87 ALA A C 1
ATOM 638 O O . ALA A 1 87 ? -7.948 -10.653 6.351 1.00 97.56 87 ALA A O 1
ATOM 639 N N . ASN A 1 88 ? -8.341 -8.569 5.639 1.00 97.62 88 ASN A N 1
ATOM 640 C CA . ASN A 1 88 ? -9.524 -8.891 4.842 1.00 97.62 88 ASN A CA 1
ATOM 641 C C . ASN A 1 88 ? -9.151 -9.361 3.412 1.00 97.62 88 ASN A C 1
ATOM 643 O O . ASN A 1 88 ? -7.980 -9.549 3.081 1.00 97.62 88 ASN A O 1
ATOM 647 N N . ALA A 1 89 ? -10.146 -9.624 2.555 1.00 97.88 89 ALA A N 1
ATOM 648 C CA . ALA A 1 89 ? -9.906 -10.150 1.205 1.00 97.88 89 ALA A CA 1
ATOM 649 C C . ALA A 1 89 ? -9.089 -9.192 0.314 1.00 97.88 89 ALA A C 1
ATOM 651 O O . ALA A 1 89 ? -8.099 -9.633 -0.280 1.00 97.88 89 ALA A O 1
ATOM 652 N N . ARG A 1 90 ? -9.456 -7.903 0.300 1.00 98.25 90 ARG A N 1
ATOM 653 C CA . ARG A 1 90 ? -8.744 -6.803 -0.372 1.00 98.25 90 ARG A CA 1
ATOM 654 C C . ARG A 1 90 ? -7.272 -6.762 0.027 1.00 98.25 90 ARG A C 1
ATOM 656 O O . ARG A 1 90 ? -6.377 -6.873 -0.808 1.00 98.25 90 ARG A O 1
ATOM 663 N N . GLU A 1 91 ? -7.017 -6.682 1.328 1.00 98.69 91 GLU A N 1
ATOM 664 C CA . GLU A 1 91 ? -5.672 -6.578 1.895 1.00 98.69 91 GLU A CA 1
ATOM 665 C C . GLU A 1 91 ? -4.822 -7.811 1.565 1.00 98.69 91 GLU A C 1
ATOM 667 O O . GLU A 1 91 ? -3.682 -7.675 1.123 1.00 98.69 91 GLU A O 1
ATOM 672 N N . ARG A 1 92 ? -5.384 -9.024 1.668 1.00 98.69 92 ARG A N 1
ATOM 673 C CA . ARG A 1 92 ? -4.685 -10.252 1.245 1.00 98.69 92 ARG A CA 1
ATOM 674 C C . ARG A 1 92 ? -4.349 -10.257 -0.248 1.00 98.69 92 ARG A C 1
ATOM 676 O O . ARG A 1 92 ? -3.347 -10.855 -0.636 1.00 98.69 92 ARG A O 1
ATOM 683 N N . GLY A 1 93 ? -5.170 -9.625 -1.085 1.00 98.56 93 GLY A N 1
ATOM 684 C CA . GLY A 1 93 ? -4.873 -9.417 -2.502 1.00 98.56 93 GLY A CA 1
ATOM 685 C C . GLY A 1 93 ? -3.625 -8.567 -2.714 1.00 98.56 93 GLY A C 1
ATOM 686 O O . GLY A 1 93 ? -2.715 -8.986 -3.430 1.00 98.56 93 GLY A O 1
ATOM 687 N N . HIS A 1 94 ? -3.526 -7.442 -2.011 1.00 98.69 94 HIS A N 1
ATOM 688 C CA . HIS A 1 94 ? -2.327 -6.608 -2.042 1.00 98.69 94 HIS A CA 1
ATOM 689 C C . HIS A 1 94 ? -1.092 -7.300 -1.466 1.00 98.69 94 HIS A C 1
ATOM 691 O O . HIS A 1 94 ? -0.032 -7.164 -2.070 1.00 98.69 94 HIS A O 1
ATOM 697 N N . ILE A 1 95 ? -1.211 -8.062 -0.366 1.00 98.75 95 ILE A N 1
ATOM 698 C CA . ILE A 1 95 ? -0.095 -8.852 0.195 1.00 98.75 95 ILE A CA 1
ATOM 699 C C . ILE A 1 95 ? 0.493 -9.758 -0.894 1.00 98.75 95 ILE A C 1
ATOM 701 O O . ILE A 1 95 ? 1.699 -9.741 -1.137 1.00 98.75 95 ILE A O 1
ATOM 705 N N . ARG A 1 96 ? -0.366 -10.497 -1.613 1.00 98.56 96 ARG A N 1
ATOM 706 C CA . ARG A 1 96 ? 0.080 -11.344 -2.728 1.00 98.56 96 ARG A CA 1
ATOM 707 C C . ARG A 1 96 ? 0.762 -10.532 -3.826 1.00 98.56 96 ARG A C 1
ATOM 709 O O . ARG A 1 96 ? 1.770 -10.991 -4.355 1.00 98.56 96 ARG A O 1
ATOM 716 N N . ALA A 1 97 ? 0.236 -9.357 -4.170 1.00 98.38 97 ALA A N 1
ATOM 717 C CA . ALA A 1 97 ? 0.811 -8.507 -5.211 1.00 98.38 97 ALA A CA 1
ATOM 718 C C . ALA A 1 97 ? 2.230 -8.031 -4.843 1.00 98.38 97 ALA A C 1
ATOM 720 O O . ALA A 1 97 ? 3.160 -8.242 -5.618 1.00 98.38 97 ALA A O 1
ATOM 721 N N . VAL A 1 98 ? 2.429 -7.478 -3.641 1.00 97.88 98 VAL A N 1
ATOM 722 C CA . VAL A 1 98 ? 3.754 -6.988 -3.211 1.00 97.88 98 VAL A CA 1
ATOM 723 C C . VAL A 1 98 ? 4.765 -8.121 -3.014 1.00 97.88 98 VAL A C 1
ATOM 725 O O . VAL A 1 98 ? 5.936 -7.954 -3.348 1.00 97.88 98 VAL A O 1
ATOM 728 N N . ARG A 1 99 ? 4.320 -9.300 -2.553 1.00 98.00 99 ARG A N 1
ATOM 729 C CA . ARG A 1 99 ? 5.155 -10.511 -2.489 1.00 98.00 99 ARG A CA 1
ATOM 730 C C . ARG A 1 99 ? 5.604 -10.958 -3.878 1.00 98.00 99 ARG A C 1
ATOM 732 O O . ARG A 1 99 ? 6.784 -11.211 -4.090 1.00 98.00 99 ARG A O 1
ATOM 739 N N . THR A 1 100 ? 4.672 -10.998 -4.829 1.00 97.50 100 THR A N 1
ATOM 740 C CA . THR A 1 100 ? 4.932 -11.398 -6.221 1.00 97.50 100 THR A CA 1
ATOM 741 C C . THR A 1 100 ? 5.986 -10.501 -6.868 1.00 97.50 100 THR A C 1
ATOM 743 O O . THR A 1 100 ? 6.902 -11.001 -7.521 1.00 97.50 100 THR A O 1
ATOM 746 N N . TRP A 1 101 ? 5.913 -9.189 -6.630 1.00 95.06 101 TRP A N 1
ATOM 747 C CA . TRP A 1 101 ? 6.953 -8.262 -7.068 1.00 95.06 101 TRP A CA 1
ATOM 748 C C . TRP A 1 101 ? 8.306 -8.540 -6.411 1.00 95.06 101 TRP A C 1
ATOM 750 O O . TRP A 1 101 ? 9.324 -8.591 -7.099 1.00 95.06 101 TRP A O 1
ATOM 760 N N . LEU A 1 102 ? 8.322 -8.719 -5.086 1.00 94.62 102 LEU A N 1
ATOM 761 C CA . LEU A 1 102 ? 9.541 -8.992 -4.322 1.00 94.62 102 LEU A CA 1
ATOM 762 C C . LEU A 1 102 ? 10.238 -10.283 -4.786 1.00 94.62 102 LEU A C 1
ATOM 764 O O . LEU A 1 102 ? 11.461 -10.357 -4.765 1.00 94.62 102 LEU A O 1
ATOM 768 N N . ASP A 1 103 ? 9.471 -11.266 -5.261 1.00 95.25 103 ASP A N 1
ATOM 769 C CA . ASP A 1 103 ? 9.981 -12.502 -5.868 1.00 95.25 103 ASP A CA 1
ATOM 770 C C . ASP A 1 103 ? 10.495 -12.329 -7.311 1.00 95.25 103 ASP A C 1
ATOM 772 O O . ASP A 1 103 ? 10.892 -13.305 -7.946 1.00 95.25 103 ASP A O 1
ATOM 776 N N . GLY A 1 104 ? 10.476 -11.110 -7.856 1.00 93.06 104 GLY A N 1
ATOM 777 C CA . GLY A 1 104 ? 10.918 -10.803 -9.218 1.00 93.06 104 GLY A CA 1
ATOM 778 C C . GLY A 1 104 ? 9.882 -11.111 -10.304 1.00 93.06 104 GLY A C 1
ATOM 779 O O . GLY A 1 104 ? 10.168 -10.966 -11.492 1.00 93.06 104 GLY A O 1
ATOM 780 N N . HIS A 1 105 ? 8.659 -11.503 -9.934 1.00 94.50 105 HIS A N 1
ATOM 781 C CA . HIS A 1 105 ? 7.580 -11.791 -10.881 1.00 94.50 105 HIS A CA 1
ATOM 782 C C . HIS A 1 105 ? 6.814 -10.511 -11.244 1.00 94.50 105 HIS A C 1
ATOM 784 O O . HIS A 1 105 ? 5.614 -10.386 -10.995 1.00 94.50 105 HIS A O 1
ATOM 790 N N . TYR A 1 106 ? 7.499 -9.542 -11.851 1.00 92.06 106 TYR A N 1
ATOM 791 C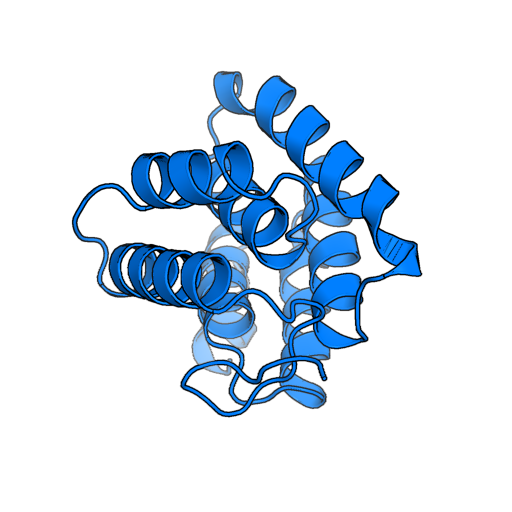 CA . TYR A 1 106 ? 6.955 -8.201 -12.104 1.00 92.06 106 TYR A CA 1
ATOM 792 C C . TYR A 1 106 ? 5.627 -8.224 -12.875 1.00 92.06 106 TYR A C 1
ATOM 794 O O . TYR A 1 106 ? 4.662 -7.599 -12.443 1.00 92.06 106 TYR A O 1
ATOM 802 N N . GLN A 1 107 ? 5.527 -9.045 -13.928 1.00 93.19 107 GLN A N 1
ATOM 803 C CA . GLN A 1 107 ? 4.298 -9.227 -14.720 1.00 93.19 107 GLN A CA 1
ATOM 804 C C . GLN A 1 107 ? 3.112 -9.777 -13.914 1.00 93.19 107 GLN A C 1
ATOM 806 O O . GLN A 1 107 ? 1.960 -9.529 -14.252 1.00 93.19 107 GLN A O 1
ATOM 811 N N . GLY A 1 108 ? 3.363 -10.530 -12.840 1.00 94.56 108 GLY A N 1
ATOM 812 C CA . GLY A 1 108 ? 2.299 -11.082 -12.003 1.00 94.56 108 GLY A CA 1
ATOM 813 C C . GLY A 1 108 ? 1.641 -10.043 -11.094 1.00 94.56 108 GLY A C 1
ATOM 814 O O . GLY A 1 108 ? 0.512 -10.250 -10.648 1.00 94.56 108 GLY A O 1
ATOM 815 N N . THR A 1 109 ? 2.319 -8.925 -10.828 1.00 95.56 109 THR A N 1
ATOM 816 C CA . THR A 1 109 ? 1.862 -7.923 -9.855 1.00 95.56 109 THR A CA 1
ATOM 817 C C . THR A 1 109 ? 0.615 -7.167 -10.337 1.00 95.56 109 THR A C 1
ATOM 819 O O . THR A 1 109 ? -0.382 -7.191 -9.608 1.00 95.56 109 THR A O 1
ATOM 822 N N . PRO A 1 110 ? 0.578 -6.577 -11.551 1.00 96.25 110 PRO A N 1
ATOM 823 C CA . PRO A 1 110 ? -0.616 -5.881 -12.043 1.00 96.25 110 PRO A CA 1
ATOM 824 C C . PRO A 1 110 ? -1.827 -6.808 -12.205 1.00 96.25 110 PRO A C 1
ATOM 826 O O . PRO A 1 110 ? -2.945 -6.431 -11.856 1.00 96.25 110 PRO A O 1
ATOM 829 N N . ASN A 1 111 ? -1.602 -8.060 -12.621 1.00 96.38 111 ASN A N 1
ATOM 830 C CA . ASN A 1 111 ? -2.651 -9.081 -12.743 1.00 96.38 111 ASN A CA 1
ATOM 831 C C . ASN A 1 111 ? -3.301 -9.420 -11.391 1.00 96.38 111 ASN A C 1
ATOM 833 O O . ASN A 1 111 ? -4.491 -9.722 -11.307 1.00 96.38 111 ASN A O 1
ATOM 837 N N . LEU A 1 112 ? -2.529 -9.401 -10.300 1.00 98.19 112 LEU A N 1
ATOM 838 C CA . LEU A 1 112 ? -3.075 -9.604 -8.958 1.00 98.19 112 LEU A CA 1
ATOM 839 C C . LEU A 1 112 ? -3.869 -8.389 -8.474 1.00 98.19 112 LEU A C 1
ATOM 841 O O . LEU A 1 112 ? -4.885 -8.573 -7.809 1.00 98.19 112 LEU A O 1
ATOM 845 N N . LEU A 1 113 ? -3.440 -7.175 -8.823 1.00 98.25 113 LEU A N 1
ATOM 846 C CA . LEU A 1 113 ? -4.174 -5.949 -8.502 1.00 98.25 113 LEU A CA 1
ATOM 847 C C . LEU A 1 113 ? -5.458 -5.815 -9.328 1.00 98.25 113 LEU A C 1
ATOM 849 O O . LEU A 1 113 ? -6.467 -5.359 -8.807 1.00 98.25 113 LEU A O 1
ATOM 853 N N . GLU A 1 114 ? -5.471 -6.296 -10.570 1.00 97.44 114 GLU A N 1
ATOM 854 C CA . GLU A 1 114 ? -6.700 -6.417 -11.363 1.00 97.44 114 GLU A CA 1
ATOM 855 C C . GLU A 1 114 ? -7.722 -7.333 -10.682 1.00 97.44 114 GLU A C 1
ATOM 857 O O . GLU A 1 114 ? -8.883 -6.969 -10.534 1.00 97.44 114 GLU A O 1
ATOM 862 N N . LYS A 1 115 ? -7.281 -8.486 -10.164 1.00 98.06 115 LYS A N 1
ATOM 863 C CA . LYS A 1 115 ? -8.159 -9.374 -9.387 1.00 98.06 115 LYS A CA 1
ATOM 864 C C . LYS A 1 115 ? -8.714 -8.700 -8.135 1.00 98.06 115 LYS A C 1
ATOM 866 O O . LYS A 1 115 ? -9.852 -8.971 -7.778 1.00 98.06 115 LYS A O 1
ATOM 871 N N . VAL A 1 116 ? -7.938 -7.828 -7.482 1.00 98.50 116 VAL A N 1
ATOM 872 C CA . VAL A 1 116 ? -8.459 -7.007 -6.378 1.00 98.50 116 VAL A CA 1
ATOM 873 C C . VAL A 1 116 ? -9.564 -6.087 -6.885 1.00 98.50 116 VAL A C 1
ATOM 875 O O . VAL A 1 116 ? -10.623 -6.059 -6.275 1.00 98.50 116 VAL A O 1
ATOM 878 N N . LEU A 1 117 ? -9.364 -5.400 -8.011 1.00 98.31 117 LEU A N 1
ATOM 879 C CA . LEU A 1 117 ? -10.343 -4.467 -8.581 1.00 98.31 117 LEU A CA 1
ATOM 880 C C . LEU A 1 117 ? -11.643 -5.135 -9.051 1.00 98.31 117 LEU A C 1
ATOM 882 O O . LEU A 1 117 ? -12.684 -4.486 -9.041 1.00 98.31 117 LEU A O 1
ATOM 886 N N . ILE A 1 118 ? -11.618 -6.419 -9.420 1.00 97.88 118 ILE A N 1
ATOM 887 C CA . ILE A 1 118 ? -12.844 -7.174 -9.733 1.00 97.88 118 ILE A CA 1
ATOM 888 C C . ILE A 1 118 ? -13.766 -7.250 -8.505 1.00 97.88 118 ILE A C 1
ATOM 890 O O . ILE A 1 11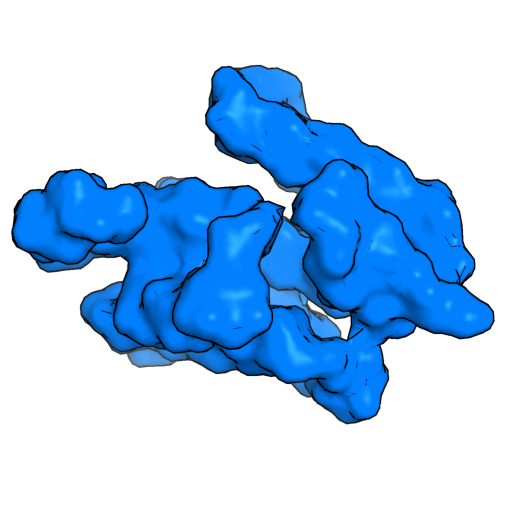8 ? -14.970 -7.025 -8.624 1.00 97.88 118 ILE A O 1
ATOM 894 N N . ASP A 1 119 ? -13.202 -7.540 -7.330 1.00 98.12 119 ASP A N 1
ATOM 895 C CA . ASP A 1 119 ? -13.959 -7.680 -6.078 1.00 98.12 119 ASP A CA 1
ATOM 896 C C . ASP A 1 119 ? -14.148 -6.335 -5.343 1.00 98.12 119 ASP A C 1
ATOM 898 O O . ASP A 1 119 ? -15.126 -6.144 -4.617 1.00 98.12 119 ASP A O 1
ATOM 902 N N . HIS A 1 120 ? -13.212 -5.403 -5.540 1.00 98.19 120 HIS A N 1
ATOM 903 C CA . HIS A 1 120 ? -13.082 -4.111 -4.859 1.00 98.19 120 HIS A CA 1
ATOM 904 C C . HIS A 1 120 ? -12.892 -2.975 -5.883 1.00 98.19 120 HIS A C 1
ATOM 906 O O . HIS A 1 120 ? -11.817 -2.371 -5.965 1.00 98.19 120 HIS A O 1
ATOM 912 N N . PRO A 1 121 ? -13.913 -2.667 -6.705 1.00 97.75 121 PRO A N 1
ATOM 913 C CA . PRO A 1 121 ? -13.777 -1.777 -7.861 1.00 97.75 121 PRO A CA 1
ATOM 914 C C . PRO A 1 121 ? -13.494 -0.316 -7.502 1.00 97.75 121 PRO A C 1
ATOM 916 O O . PRO A 1 121 ? -13.214 0.486 -8.393 1.00 97.75 121 PRO A O 1
ATOM 919 N N . ARG A 1 122 ? -13.585 0.070 -6.222 1.00 98.19 122 ARG A N 1
ATOM 920 C CA . ARG A 1 122 ? -13.269 1.430 -5.766 1.00 98.19 122 ARG A CA 1
ATOM 921 C C . ARG A 1 122 ? -11.928 1.516 -5.049 1.00 98.19 122 ARG A C 1
ATOM 923 O O . ARG A 1 122 ? -11.608 2.567 -4.489 1.00 98.19 122 ARG A O 1
ATOM 930 N N . ASP A 1 123 ? -11.135 0.449 -5.073 1.00 98.62 123 ASP A N 1
ATOM 931 C CA . ASP A 1 123 ? -9.807 0.434 -4.481 1.00 98.62 123 ASP A CA 1
ATOM 932 C C . ASP A 1 123 ? -8.820 1.295 -5.280 1.00 98.62 123 ASP A C 1
ATOM 934 O O . ASP A 1 123 ? -8.163 0.846 -6.222 1.00 98.62 123 ASP A O 1
ATOM 938 N N . LEU A 1 124 ? -8.689 2.560 -4.871 1.00 98.12 124 LEU A N 1
ATOM 939 C CA . LEU A 1 124 ? -7.807 3.518 -5.538 1.00 98.12 124 LEU A CA 1
ATOM 940 C C . LEU A 1 124 ? -6.338 3.075 -5.528 1.00 98.12 124 LEU A C 1
ATOM 942 O O . LEU A 1 124 ? -5.616 3.341 -6.489 1.00 98.12 124 LEU A O 1
ATOM 946 N N . LEU A 1 125 ? -5.893 2.403 -4.462 1.00 98.38 125 LEU A N 1
ATOM 947 C CA . LEU A 1 125 ? -4.514 1.936 -4.374 1.00 98.38 125 LEU A CA 1
ATOM 948 C C . LEU A 1 125 ? -4.263 0.840 -5.414 1.00 98.38 125 LEU A C 1
ATOM 950 O O . LEU A 1 125 ? -3.268 0.898 -6.134 1.00 98.38 125 LEU A O 1
ATOM 954 N N . ALA A 1 126 ? -5.173 -0.131 -5.531 1.00 98.44 126 ALA A N 1
ATOM 955 C CA . ALA A 1 126 ? -5.058 -1.185 -6.538 1.00 98.44 126 ALA A CA 1
ATOM 956 C C . ALA A 1 126 ? -5.109 -0.622 -7.965 1.00 98.44 126 ALA A C 1
ATOM 958 O O . ALA A 1 126 ? -4.309 -1.038 -8.804 1.00 98.44 126 ALA A O 1
ATOM 959 N N . LEU A 1 127 ? -5.986 0.356 -8.217 1.00 98.12 127 LEU A N 1
ATOM 960 C CA . LEU A 1 127 ? -6.119 1.013 -9.517 1.00 98.12 127 LEU A CA 1
ATOM 961 C C . LEU A 1 127 ? -4.824 1.715 -9.928 1.00 98.12 127 LEU A C 1
ATOM 963 O O . LEU A 1 127 ? -4.256 1.409 -10.976 1.00 98.12 127 LEU A O 1
ATOM 967 N N . GLN A 1 128 ? -4.327 2.622 -9.085 1.00 98.00 128 GLN A N 1
ATOM 968 C CA . GLN A 1 128 ? -3.155 3.423 -9.420 1.00 98.00 128 GLN A CA 1
ATOM 969 C C . GLN A 1 128 ? -1.893 2.565 -9.545 1.00 98.00 128 GLN A C 1
ATOM 971 O O . GLN A 1 128 ? -1.141 2.728 -10.505 1.00 98.00 128 GLN A O 1
ATOM 976 N N . ILE A 1 129 ? -1.655 1.642 -8.607 1.00 97.88 129 ILE A N 1
ATOM 977 C CA . ILE A 1 129 ? -0.459 0.794 -8.665 1.00 97.88 129 ILE A CA 1
ATOM 978 C C . ILE A 1 129 ? -0.552 -0.214 -9.809 1.00 97.88 129 ILE A C 1
ATOM 980 O O . ILE A 1 129 ? 0.453 -0.454 -10.471 1.00 97.88 129 ILE A O 1
ATOM 984 N N . GLY A 1 130 ? -1.737 -0.772 -10.077 1.00 97.50 130 GLY A N 1
ATOM 985 C CA . GLY A 1 130 ? -1.957 -1.657 -11.220 1.00 97.50 130 GLY A CA 1
ATOM 986 C C . GLY A 1 130 ? -1.618 -0.956 -12.531 1.00 97.50 130 GLY A C 1
ATOM 987 O O . GLY A 1 130 ? -0.802 -1.462 -13.293 1.00 97.50 130 GLY A O 1
ATOM 988 N N . HIS A 1 131 ? -2.140 0.257 -12.723 1.00 97.56 131 HIS A N 1
ATOM 989 C CA . HIS A 1 131 ? -1.885 1.065 -13.914 1.00 97.56 131 HIS A CA 1
ATOM 990 C C . HIS A 1 131 ? -0.394 1.426 -14.071 1.00 97.56 131 HIS A C 1
ATOM 992 O O . HIS A 1 131 ? 0.175 1.271 -15.149 1.00 97.56 131 HIS A O 1
ATOM 998 N N . ILE A 1 132 ? 0.292 1.856 -13.003 1.00 96.69 132 ILE A N 1
ATOM 999 C CA . ILE A 1 132 ? 1.746 2.117 -13.076 1.00 96.69 132 ILE A CA 1
ATOM 1000 C C . ILE A 1 132 ? 2.530 0.819 -13.339 1.00 96.69 132 ILE A C 1
ATOM 1002 O O . ILE A 1 132 ? 3.516 0.818 -14.077 1.00 96.69 132 ILE A O 1
ATOM 1006 N N . GLY A 1 133 ? 2.086 -0.2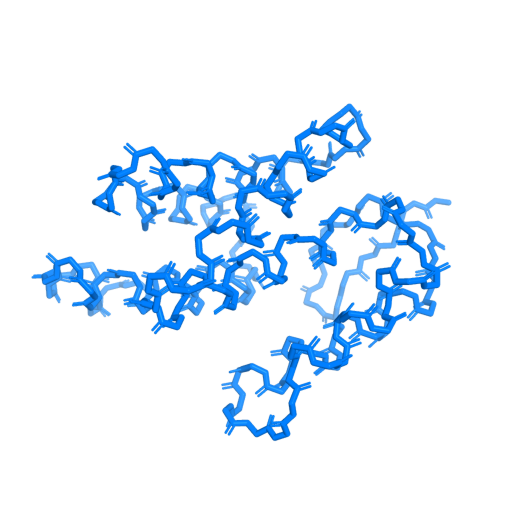96 -12.764 1.00 95.94 133 GLY A N 1
ATOM 1007 C CA . GLY A 1 133 ? 2.681 -1.606 -12.982 1.00 95.94 133 GLY A CA 1
ATOM 1008 C C . GLY A 1 133 ? 2.583 -2.063 -14.439 1.00 95.94 133 GLY A C 1
ATOM 1009 O O . GLY A 1 133 ?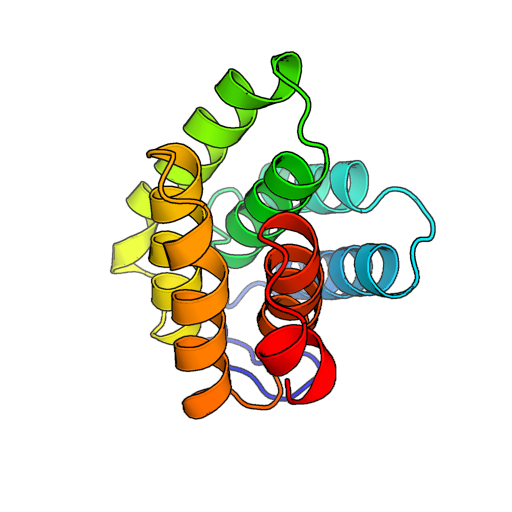 3.587 -2.525 -14.978 1.00 95.94 133 GLY A O 1
ATOM 1010 N N . ASP A 1 134 ? 1.431 -1.871 -15.092 1.00 96.81 134 ASP A N 1
ATOM 1011 C CA . ASP A 1 134 ? 1.241 -2.163 -16.523 1.00 96.81 134 ASP A CA 1
ATOM 1012 C C . ASP A 1 134 ? 2.233 -1.366 -17.388 1.00 96.81 134 ASP A C 1
ATOM 1014 O O . ASP A 1 134 ? 2.854 -1.914 -18.303 1.00 96.81 134 ASP A O 1
ATOM 1018 N N . PHE A 1 135 ? 2.474 -0.096 -17.035 1.00 95.69 135 PHE A N 1
ATOM 1019 C CA . PHE A 1 135 ? 3.502 0.728 -17.674 1.00 95.69 135 PHE A CA 1
ATOM 1020 C C . PHE A 1 135 ? 4.915 0.148 -17.487 1.00 95.69 135 PHE A C 1
ATOM 1022 O O . PHE A 1 135 ? 5.661 0.043 -18.461 1.00 95.69 135 PHE A O 1
ATOM 1029 N N . PHE A 1 136 ? 5.286 -0.277 -16.274 1.00 93.38 136 PHE A N 1
ATOM 1030 C CA . PHE A 1 136 ? 6.611 -0.857 -16.011 1.00 93.38 136 PHE A CA 1
ATOM 1031 C C . PHE A 1 136 ? 6.878 -2.157 -16.769 1.00 93.38 136 PHE A C 1
ATOM 1033 O O . PHE A 1 136 ? 8.021 -2.413 -17.151 1.00 93.38 136 PHE A O 1
ATOM 1040 N N . VAL A 1 137 ? 5.850 -2.974 -16.998 1.00 93.81 137 VAL A N 1
ATOM 1041 C CA . VAL A 1 137 ? 5.994 -4.248 -17.722 1.00 93.81 137 VAL A CA 1
ATOM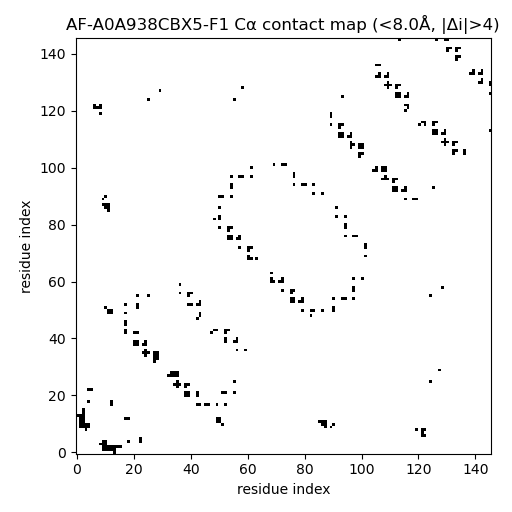 1042 C C . VAL A 1 137 ? 5.739 -4.121 -19.226 1.00 93.81 137 VAL A C 1
ATOM 1044 O O . VAL A 1 137 ? 5.884 -5.108 -19.948 1.00 93.81 137 VAL A O 1
ATOM 1047 N N . GLY A 1 138 ? 5.403 -2.920 -19.708 1.00 95.12 138 GLY A N 1
ATOM 1048 C CA . GLY A 1 138 ? 5.172 -2.635 -21.124 1.00 95.12 138 GLY A CA 1
ATOM 1049 C C . GLY A 1 138 ? 3.861 -3.198 -21.680 1.00 95.12 138 GLY A C 1
ATOM 1050 O O . GLY A 1 138 ? 3.751 -3.374 -22.895 1.00 95.12 138 GLY A O 1
ATOM 1051 N N . ASP A 1 139 ? 2.871 -3.482 -20.829 1.00 96.00 139 ASP A N 1
ATOM 1052 C CA . ASP A 1 139 ? 1.557 -3.960 -21.267 1.00 96.00 139 ASP A CA 1
ATOM 1053 C C . ASP A 1 139 ? 0.644 -2.780 -21.627 1.00 96.00 139 ASP A C 1
ATOM 1055 O O . ASP A 1 139 ? -0.143 -2.280 -20.825 1.00 96.00 139 ASP A O 1
ATOM 1059 N N . ALA A 1 140 ? 0.764 -2.317 -22.871 1.00 95.44 140 ALA A N 1
ATOM 1060 C CA . ALA A 1 140 ? 0.006 -1.173 -23.370 1.00 95.44 140 ALA A CA 1
ATOM 1061 C C . ALA A 1 140 ? -1.514 -1.412 -23.446 1.00 95.44 140 ALA A C 1
ATOM 1063 O O . ALA A 1 140 ? -2.271 -0.440 -23.454 1.00 95.44 140 ALA A O 1
ATOM 1064 N N . LEU A 1 141 ? -1.965 -2.670 -23.544 1.00 95.44 141 LEU A N 1
ATOM 1065 C CA . LEU A 1 141 ? -3.394 -2.985 -23.603 1.00 95.44 141 LEU A CA 1
ATOM 1066 C C . LEU A 1 141 ? -4.010 -2.849 -22.215 1.00 95.44 141 LEU A C 1
ATOM 1068 O O . LEU A 1 141 ? -4.944 -2.065 -22.051 1.00 95.44 141 LEU A O 1
ATOM 1072 N N . SER A 1 142 ? -3.428 -3.524 -21.222 1.00 94.69 142 SER A N 1
ATOM 1073 C CA . SER A 1 142 ? -3.873 -3.426 -19.828 1.00 94.69 142 SER A CA 1
ATOM 1074 C C . SER A 1 142 ? -3.778 -1.988 -19.316 1.00 94.69 142 SER A C 1
ATOM 1076 O O . SER A 1 142 ? -4.725 -1.492 -18.717 1.00 94.69 142 SER A O 1
ATOM 1078 N N . LEU A 1 143 ? -2.707 -1.263 -19.667 1.00 95.00 143 LEU A N 1
ATOM 1079 C CA . LEU A 1 143 ? -2.548 0.151 -19.316 1.00 95.00 143 LEU A CA 1
ATOM 1080 C C . LEU A 1 143 ? -3.699 1.036 -19.828 1.00 95.00 143 LEU A C 1
ATOM 1082 O O . LEU A 1 143 ? -4.109 1.965 -19.140 1.00 95.00 143 LEU A O 1
ATOM 1086 N N . ARG A 1 144 ? -4.203 0.779 -21.042 1.00 95.06 144 ARG A N 1
ATOM 1087 C CA . ARG A 1 144 ? -5.307 1.547 -21.641 1.00 95.06 144 ARG A CA 1
ATOM 1088 C C . ARG A 1 144 ? -6.665 1.159 -21.054 1.00 95.06 144 ARG A C 1
A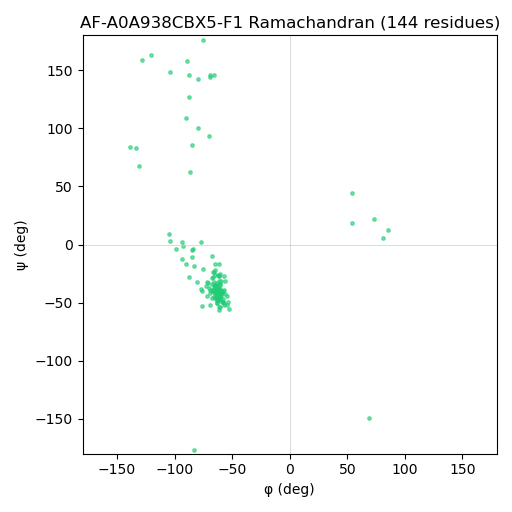TOM 1090 O O . ARG A 1 144 ? -7.529 2.024 -20.940 1.00 95.06 144 ARG A O 1
ATOM 1097 N N . ASP A 1 145 ? -6.863 -0.131 -20.789 1.00 92.69 145 ASP A N 1
ATOM 1098 C CA . ASP A 1 145 ? -8.179 -0.709 -20.496 1.00 92.69 145 ASP A CA 1
ATOM 1099 C C . ASP A 1 145 ? -8.509 -0.783 -18.993 1.00 92.69 145 ASP A C 1
ATOM 1101 O O . ASP A 1 145 ? -9.668 -1.034 -18.658 1.00 92.69 145 ASP A O 1
ATOM 1105 N N . ARG A 1 146 ? -7.524 -0.578 -18.108 1.00 90.19 146 ARG A N 1
ATOM 1106 C CA . ARG A 1 146 ? -7.684 -0.657 -16.647 1.00 90.19 146 ARG A CA 1
ATOM 1107 C C . ARG A 1 146 ? -8.519 0.475 -16.040 1.00 90.19 146 ARG A C 1
ATOM 1109 O O . ARG A 1 146 ? -8.358 1.646 -16.447 1.00 90.19 146 ARG A O 1
#

Secondary structure (DSSP, 8-state):
---B-TTS-B-S---HHHHHHHHHHHHHHHHT-S-HHHHHHHHHHH-TT-HHHHHHHHHHHHHH--GGGHHHHHHHHHHHHHTTTT--HHHHHHHHHHHHHHTT-TTHHHHHHHHHHHH-TT-HHHHHHHHHHHHHHT-HHHHHH-

Mean predicted aligned error: 2.41 Å